Protein AF-A0A8T6EJT3-F1 (afdb_monomer)

Nearest PDB structures (foldseek):
  2y72-assembly2_B  TM=7.466E-01  e=1.103E-01  Hathewaya histolytica
  4jgu-assembly2_B  TM=7.455E-01  e=1.295E-01  Hathewaya histolytica
  4aqo-assembly1_A  TM=7.690E-01  e=2.096E-01  Hathewaya histolytica
  4tn9-assembly1_A  TM=6.410E-01  e=1.227E-01  Hathewaya histolytica
  6aem-assembly2_B  TM=5.063E-01  e=3.222E-02  Vibrio anguillarum

Secondary structure (DSSP, 8-state):
-------EEEE---SSTT-EEEEEETT--EEEE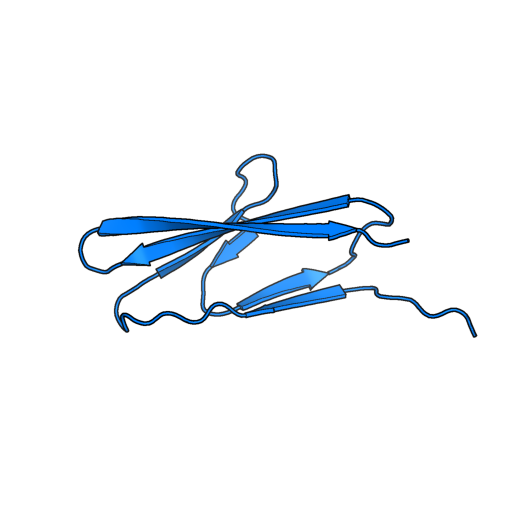SSEEEE-SPPSEEEEEEEEEE-TTS-EEEEEEEEEE-

Foldseek 3Di:
DDDDDFKDKDFDDDPAPQKWKWKAWPVRHTQDIDRMDIGGRDDAAWTWMKMWIAHPVRDIDIDIDIDHHD

Radius of gyration: 13.54 Å; Cα contacts (8 Å, |Δi|>4): 131; chains: 1; bounding box: 28×18×48 Å

pLDDT: mean 93.74, std 5.28, range [64.19, 98.25]

Structure (mmCIF, N/CA/C/O backbone):
data_AF-A0A8T6EJT3-F1
#
_entry.id   AF-A0A8T6EJT3-F1
#
loop_
_atom_site.group_PDB
_atom_site.id
_atom_site.type_symbol
_atom_site.label_atom_id
_atom_site.label_alt_id
_atom_site.label_comp_id
_atom_site.label_asym_id
_atom_site.label_entity_id
_atom_site.label_seq_id
_atom_site.pdbx_PDB_ins_code
_atom_site.Cartn_x
_atom_site.Cartn_y
_atom_site.Cartn_z
_atom_site.occupancy
_atom_site.B_iso_or_equiv
_atom_site.auth_seq_id
_atom_site.auth_comp_id
_atom_site.auth_asym_id
_atom_site.auth_atom_id
_atom_site.pdbx_PDB_model_num
ATOM 1 N N . MET A 1 1 ? 3.512 -3.914 -31.351 1.00 64.19 1 MET A N 1
ATOM 2 C CA . MET A 1 1 ? 3.590 -2.768 -30.420 1.00 64.19 1 MET A CA 1
ATOM 3 C C . MET A 1 1 ? 3.877 -3.351 -29.048 1.00 64.19 1 MET A C 1
ATOM 5 O O . MET A 1 1 ? 3.123 -4.241 -28.668 1.00 64.19 1 MET A O 1
ATOM 9 N N . PRO A 1 2 ? 4.974 -2.987 -28.367 1.00 76.50 2 PRO A N 1
ATOM 10 C CA . PRO A 1 2 ? 5.196 -3.462 -27.005 1.00 76.50 2 PRO A CA 1
ATOM 11 C C . PRO A 1 2 ? 4.134 -2.862 -26.074 1.00 76.50 2 PRO A C 1
ATOM 13 O O . PRO A 1 2 ? 3.776 -1.692 -26.217 1.00 76.50 2 PRO A O 1
ATOM 16 N N . LEU A 1 3 ? 3.613 -3.672 -25.152 1.00 79.38 3 LEU A N 1
ATOM 17 C CA . LEU A 1 3 ? 2.798 -3.187 -24.041 1.00 79.38 3 LEU A CA 1
ATOM 18 C C . LEU A 1 3 ? 3.717 -2.428 -23.079 1.00 79.38 3 LEU A C 1
ATOM 20 O O . LEU A 1 3 ? 4.814 -2.894 -22.782 1.00 79.38 3 LEU A O 1
ATOM 24 N N . THR A 1 4 ? 3.271 -1.278 -22.588 1.00 86.44 4 THR A N 1
ATOM 25 C CA . THR A 1 4 ? 3.948 -0.559 -21.509 1.00 86.44 4 THR A CA 1
ATOM 26 C C . THR A 1 4 ? 2.927 -0.197 -20.443 1.00 86.44 4 THR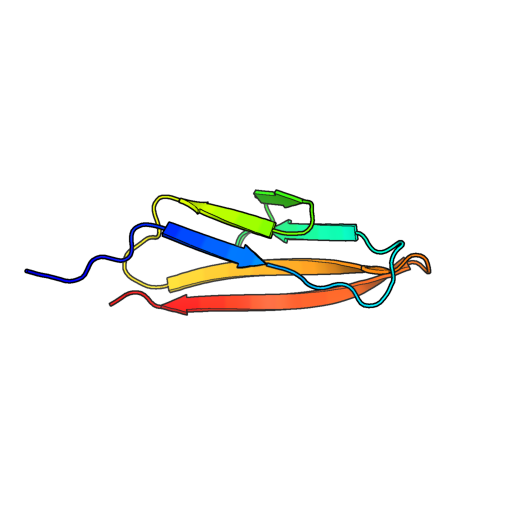 A C 1
ATOM 28 O O . THR A 1 4 ? 1.823 0.238 -20.768 1.00 86.44 4 THR A O 1
ATOM 31 N N . ILE A 1 5 ? 3.286 -0.411 -19.180 1.00 89.25 5 ILE A N 1
ATOM 32 C CA . ILE A 1 5 ? 2.499 0.007 -18.017 1.00 89.25 5 ILE A CA 1
ATOM 33 C C . ILE A 1 5 ? 3.288 1.137 -17.365 1.00 89.25 5 ILE A C 1
ATOM 35 O O . ILE A 1 5 ? 4.265 0.866 -16.672 1.00 89.25 5 ILE A O 1
ATOM 39 N N . SER A 1 6 ? 2.930 2.391 -17.638 1.00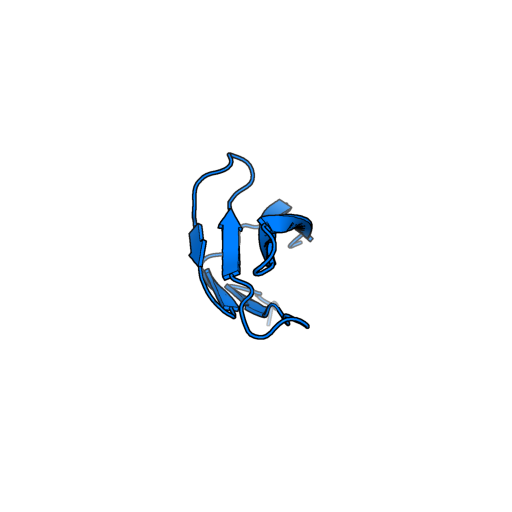 91.50 6 SER A N 1
ATOM 40 C CA . SER A 1 6 ? 3.650 3.582 -17.155 1.00 91.50 6 SER A CA 1
ATOM 41 C C . SER A 1 6 ? 3.280 3.989 -15.733 1.00 91.50 6 SER A C 1
ATOM 43 O O . SER A 1 6 ? 4.097 4.587 -15.033 1.00 91.50 6 SER A O 1
ATOM 45 N N . ASP A 1 7 ? 2.065 3.664 -15.317 1.00 94.00 7 ASP A N 1
ATOM 46 C CA . ASP A 1 7 ? 1.450 4.128 -14.085 1.00 94.00 7 ASP A CA 1
ATOM 47 C C . ASP A 1 7 ? 0.368 3.148 -13.631 1.00 94.00 7 ASP A C 1
ATOM 49 O O . ASP A 1 7 ? -0.128 2.327 -14.408 1.00 94.00 7 ASP A O 1
ATOM 53 N N . ILE A 1 8 ? 0.040 3.225 -12.346 1.00 94.75 8 ILE A N 1
ATOM 54 C CA . ILE A 1 8 ? -1.081 2.514 -11.735 1.00 94.75 8 ILE A CA 1
ATOM 55 C C . ILE A 1 8 ? -1.805 3.455 -10.776 1.00 94.75 8 ILE A C 1
ATOM 57 O O . ILE A 1 8 ? -1.235 4.430 -10.284 1.00 94.75 8 ILE A O 1
ATOM 61 N N . THR A 1 9 ? -3.058 3.138 -10.467 1.00 96.81 9 THR A N 1
ATOM 62 C CA . THR A 1 9 ? -3.776 3.760 -9.352 1.00 96.81 9 THR A CA 1
ATOM 63 C C . THR A 1 9 ? -4.217 2.673 -8.388 1.00 96.81 9 THR A C 1
ATOM 65 O O . THR A 1 9 ? -4.856 1.701 -8.790 1.00 96.81 9 THR A O 1
ATOM 68 N N . ILE A 1 10 ? -3.854 2.833 -7.121 1.00 96.12 10 ILE A N 1
ATOM 69 C CA . ILE A 1 10 ? -4.278 1.968 -6.024 1.00 96.12 10 ILE A CA 1
ATOM 70 C C . ILE A 1 10 ? -5.528 2.595 -5.419 1.00 96.12 10 ILE A C 1
ATOM 72 O O . ILE A 1 10 ? -5.535 3.792 -5.149 1.00 96.12 10 ILE A O 1
ATOM 76 N N . TYR A 1 11 ? -6.568 1.795 -5.200 1.00 95.75 11 TYR A N 1
ATOM 77 C CA . TYR A 1 11 ? -7.783 2.212 -4.506 1.00 95.75 11 TYR A CA 1
ATOM 78 C C . TYR A 1 11 ? -7.907 1.425 -3.209 1.00 95.75 11 TYR A C 1
ATOM 80 O O . TYR A 1 11 ? -7.910 0.194 -3.231 1.00 95.75 11 TYR A O 1
ATOM 88 N N . ALA A 1 12 ? -8.034 2.133 -2.093 1.00 93.88 12 ALA A N 1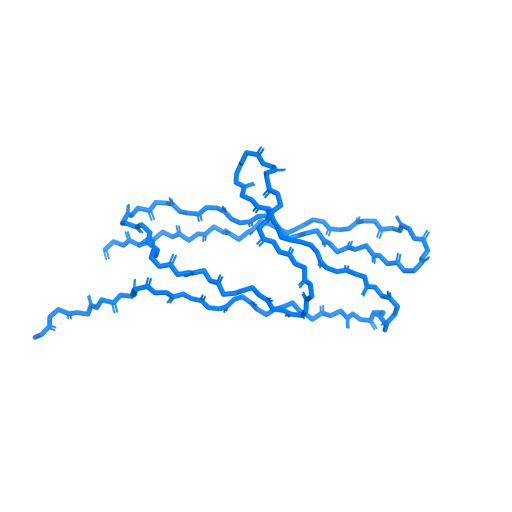
ATOM 89 C CA . ALA A 1 12 ? -8.320 1.537 -0.802 1.00 93.88 12 ALA A CA 1
ATOM 90 C C . ALA A 1 12 ? -9.817 1.639 -0.502 1.00 93.88 12 ALA A C 1
ATOM 92 O O . ALA A 1 12 ? -10.438 2.695 -0.638 1.00 93.88 12 ALA A O 1
ATOM 93 N N . THR A 1 13 ? -10.396 0.534 -0.048 1.00 91.44 13 THR A N 1
ATOM 94 C CA . THR A 1 13 ? -11.765 0.490 0.468 1.00 91.44 13 THR A CA 1
ATOM 95 C C . THR A 1 13 ? -11.728 0.332 1.975 1.00 91.44 13 THR A C 1
ATOM 97 O O . THR A 1 13 ? -11.169 -0.638 2.482 1.00 91.44 13 THR A O 1
ATOM 100 N N . LYS A 1 14 ? -12.357 1.270 2.683 1.00 90.12 14 LYS A N 1
ATOM 101 C CA . LYS A 1 14 ? -12.524 1.223 4.134 1.00 90.12 14 LYS A CA 1
ATOM 102 C C . LYS A 1 14 ? -13.922 0.736 4.500 1.00 90.12 14 LYS A C 1
ATOM 104 O O . LYS A 1 14 ? -14.904 1.170 3.902 1.00 90.12 14 LYS A O 1
ATOM 109 N N . THR A 1 15 ? -13.998 -0.159 5.480 1.00 88.62 15 THR A N 1
ATOM 110 C CA . THR A 1 15 ? -15.276 -0.624 6.045 1.00 88.62 15 THR A CA 1
ATOM 111 C C . THR A 1 15 ? -15.840 0.395 7.030 1.00 88.62 15 THR A C 1
ATOM 113 O O . THR A 1 15 ? -17.040 0.651 7.040 1.00 88.62 15 THR A O 1
ATOM 116 N N . ASP A 1 16 ? -14.968 0.997 7.837 1.00 90.50 16 ASP A N 1
ATOM 117 C CA . ASP A 1 16 ? -15.314 2.094 8.734 1.00 90.50 16 ASP A CA 1
ATOM 118 C C . ASP A 1 16 ? -15.273 3.428 7.971 1.00 90.50 16 ASP A C 1
ATOM 120 O O . ASP A 1 16 ? -14.280 3.762 7.322 1.00 90.50 16 ASP A O 1
ATOM 124 N N . ALA A 1 17 ? -16.355 4.205 8.044 1.00 89.62 17 ALA A N 1
ATOM 125 C CA . ALA A 1 17 ? -16.455 5.505 7.391 1.00 89.62 17 ALA A CA 1
ATOM 126 C C . ALA A 1 17 ? -15.478 6.539 7.981 1.00 89.62 17 ALA A C 1
ATOM 128 O O . ALA A 1 17 ? -15.027 7.419 7.239 1.00 89.62 17 ALA A O 1
ATOM 129 N N . GLY A 1 18 ? -15.125 6.420 9.266 1.00 92.19 18 GLY A N 1
ATOM 130 C CA . GLY A 1 18 ? -14.177 7.299 9.958 1.00 92.19 18 GLY A CA 1
ATOM 131 C C . GLY A 1 18 ? -12.711 7.020 9.625 1.00 92.19 18 GLY A C 1
ATOM 132 O O . GLY A 1 18 ? -11.878 7.912 9.759 1.00 92.19 18 GLY A O 1
ATOM 133 N N . ALA A 1 19 ? -12.399 5.831 9.100 1.00 96.38 19 ALA A N 1
ATOM 134 C CA . ALA A 1 19 ? -11.017 5.414 8.906 1.00 96.38 19 ALA A CA 1
ATOM 135 C C . ALA A 1 19 ? -10.231 6.311 7.932 1.00 96.38 19 ALA A C 1
ATOM 137 O O . ALA A 1 19 ? -10.753 6.781 6.906 1.00 96.38 19 ALA A O 1
ATOM 138 N N . THR A 1 20 ? -8.950 6.501 8.229 1.00 96.75 20 THR A N 1
ATOM 139 C CA . THR A 1 20 ? -7.977 7.178 7.370 1.00 96.75 20 THR A CA 1
ATOM 140 C C . THR A 1 20 ? -7.110 6.156 6.645 1.00 96.75 20 THR A C 1
ATOM 142 O O . THR A 1 20 ? -6.950 5.019 7.087 1.00 96.75 20 THR A O 1
ATOM 145 N N . VAL A 1 21 ? -6.582 6.555 5.488 1.00 97.94 21 VAL A N 1
ATOM 146 C CA . VAL A 1 21 ? -5.684 5.726 4.681 1.00 97.94 21 VAL A CA 1
ATOM 147 C C . VAL A 1 21 ? -4.480 6.565 4.297 1.00 97.94 21 VAL A C 1
ATOM 149 O O . VAL A 1 21 ? -4.645 7.659 3.750 1.00 97.94 21 VAL A O 1
ATOM 152 N N . GLU A 1 22 ? -3.295 6.036 4.556 1.00 98.19 22 GLU A N 1
ATOM 153 C CA . GLU A 1 22 ? -2.005 6.621 4.211 1.00 98.19 22 GLU A CA 1
ATOM 154 C C . GLU A 1 22 ? -1.193 5.609 3.403 1.00 98.19 22 GLU A C 1
ATOM 156 O O . GLU A 1 22 ? -1.317 4.398 3.584 1.00 98.19 22 GLU A O 1
ATOM 161 N N . TYR A 1 23 ? -0.384 6.107 2.475 1.00 98.25 23 TYR A N 1
ATOM 162 C CA . TYR A 1 23 ? 0.442 5.279 1.608 1.00 98.25 23 TYR A CA 1
ATOM 163 C C . TYR A 1 23 ? 1.900 5.669 1.768 1.00 98.25 23 TYR A C 1
ATOM 165 O O . TYR A 1 23 ? 2.232 6.855 1.728 1.00 98.25 23 TYR A O 1
ATOM 173 N N . TYR A 1 24 ? 2.768 4.673 1.859 1.00 97.75 24 TYR A N 1
ATOM 174 C CA . TYR A 1 24 ? 4.196 4.849 2.055 1.00 97.75 24 TYR A CA 1
ATOM 175 C C . TYR A 1 24 ? 4.999 4.069 1.020 1.00 97.75 24 TYR A C 1
ATOM 177 O O . TYR A 1 24 ? 4.543 3.053 0.492 1.00 97.75 24 TYR A O 1
ATOM 185 N N . ASP A 1 25 ? 6.214 4.531 0.743 1.00 95.50 25 ASP A N 1
ATOM 186 C CA . ASP A 1 25 ? 7.192 3.733 0.007 1.00 95.50 25 ASP A CA 1
ATOM 187 C C . ASP A 1 25 ? 7.846 2.665 0.906 1.00 95.5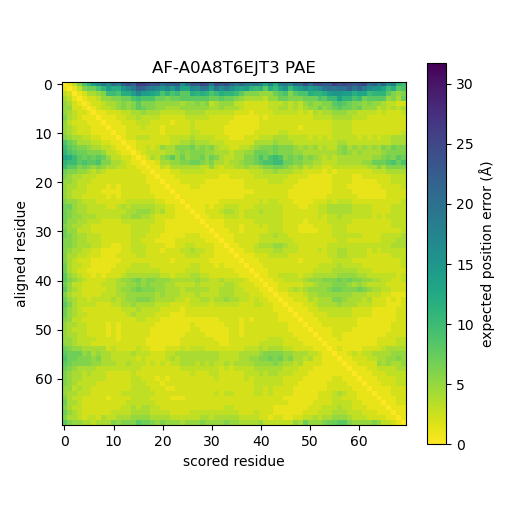0 25 ASP A C 1
ATOM 189 O O . ASP A 1 25 ? 7.583 2.561 2.109 1.00 95.50 25 ASP A O 1
ATOM 193 N N . SER A 1 26 ? 8.744 1.869 0.322 1.00 93.69 26 SER A N 1
ATOM 194 C CA . SER A 1 26 ? 9.525 0.852 1.039 1.00 93.69 26 SER A CA 1
ATOM 195 C C . SER A 1 26 ? 10.448 1.414 2.129 1.00 93.69 26 SER A C 1
ATOM 197 O O . SER A 1 26 ? 10.978 0.649 2.929 1.00 93.69 26 SER A O 1
ATOM 199 N N . SER A 1 27 ? 10.685 2.727 2.139 1.00 95.56 27 SER A N 1
ATOM 200 C CA . SER A 1 27 ? 11.514 3.435 3.120 1.00 95.56 27 SER A CA 1
ATOM 201 C C . SER A 1 27 ? 10.668 4.180 4.160 1.00 95.56 27 SER A C 1
ATOM 203 O O . SER A 1 27 ? 11.208 4.995 4.907 1.00 95.56 27 SER A O 1
ATOM 205 N N . SER A 1 28 ? 9.356 3.918 4.206 1.00 94.75 28 SER A N 1
ATOM 206 C CA . SER A 1 28 ? 8.392 4.569 5.100 1.00 94.75 28 SER A CA 1
ATOM 207 C C . SER A 1 28 ? 8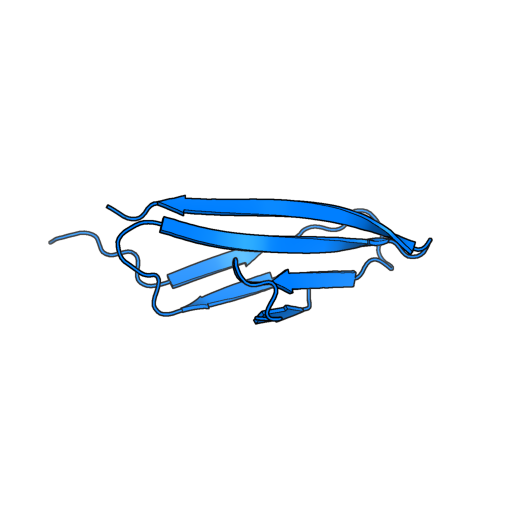.224 6.078 4.868 1.00 94.75 28 SER A C 1
ATOM 209 O O . SER A 1 28 ? 7.782 6.794 5.767 1.00 94.75 28 SER A O 1
ATOM 211 N N . ASN A 1 29 ? 8.525 6.587 3.669 1.00 96.69 29 ASN A N 1
ATOM 212 C CA . ASN A 1 29 ? 8.194 7.967 3.312 1.00 96.69 29 ASN A CA 1
ATOM 213 C C . ASN A 1 29 ? 6.732 8.060 2.881 1.00 96.69 29 ASN A C 1
ATOM 215 O O . ASN A 1 29 ? 6.281 7.265 2.058 1.00 96.69 29 ASN A O 1
ATOM 219 N N . LEU A 1 30 ? 6.006 9.056 3.397 1.00 97.19 30 LEU A N 1
ATOM 220 C CA . LEU A 1 30 ? 4.615 9.296 3.020 1.00 97.19 30 LEU A CA 1
ATOM 221 C C . LEU A 1 30 ? 4.530 9.719 1.547 1.00 97.19 30 LEU A C 1
ATOM 223 O O . LEU A 1 30 ? 5.089 10.740 1.146 1.00 97.19 30 LEU A O 1
ATOM 227 N N . LEU A 1 31 ? 3.793 8.945 0.758 1.00 96.81 31 LEU A N 1
ATOM 228 C CA . LEU A 1 31 ? 3.509 9.209 -0.652 1.00 96.81 31 LEU A CA 1
ATOM 229 C C . LEU A 1 31 ? 2.198 9.977 -0.837 1.00 96.81 31 LEU A C 1
ATOM 231 O O . LEU A 1 31 ? 2.052 10.739 -1.791 1.00 96.81 31 LEU A O 1
ATOM 235 N N . GLY A 1 32 ? 1.242 9.781 0.071 1.00 97.00 32 GLY A N 1
ATOM 236 C CA . GLY A 1 32 ? -0.053 10.450 0.044 1.00 97.00 32 GLY A CA 1
ATOM 237 C C . GLY A 1 32 ? -1.056 9.824 1.006 1.00 97.00 32 GLY A C 1
ATOM 238 O O . GLY A 1 32 ? -0.750 8.862 1.707 1.00 97.00 32 GLY A O 1
ATOM 239 N N . SER A 1 33 ? -2.271 10.365 1.021 1.00 96.88 33 SER A N 1
ATOM 240 C CA . SER A 1 33 ? -3.380 9.872 1.838 1.00 96.88 33 SER A CA 1
ATOM 241 C C . SER A 1 33 ? -4.713 9.976 1.095 1.00 96.88 33 SER A C 1
ATOM 243 O O . SER A 1 33 ? -4.853 10.733 0.131 1.00 96.88 33 SER A O 1
ATOM 245 N N . GLY A 1 34 ? -5.701 9.198 1.541 1.00 95.44 34 GLY A N 1
ATOM 246 C CA . GLY A 1 34 ? -7.057 9.193 0.993 1.00 95.44 34 GLY A CA 1
ATOM 247 C C . GLY A 1 34 ? -7.465 7.878 0.314 1.00 95.44 34 GLY A C 1
ATOM 248 O O . GLY A 1 34 ? -6.784 6.860 0.423 1.00 95.44 34 GLY A O 1
ATOM 249 N N . PRO A 1 35 ? -8.608 7.864 -0.393 1.00 94.62 35 PRO A N 1
ATOM 250 C CA . PRO A 1 35 ? -9.190 6.629 -0.925 1.00 94.62 35 PRO A CA 1
ATOM 251 C C . PRO A 1 35 ? -8.397 6.027 -2.092 1.00 94.62 35 PRO A C 1
ATOM 253 O O . PRO A 1 35 ? -8.677 4.904 -2.504 1.00 94.62 35 PRO A O 1
ATOM 256 N N . SER A 1 36 ? -7.429 6.757 -2.648 1.00 96.50 36 SER A N 1
ATOM 257 C CA . SER A 1 36 ? -6.606 6.271 -3.748 1.00 96.50 36 SER A CA 1
ATOM 258 C C . SER A 1 36 ? -5.239 6.936 -3.801 1.00 96.50 36 SER A C 1
ATOM 260 O O . SER A 1 36 ? -5.118 8.113 -3.459 1.00 96.50 36 SER A O 1
ATOM 262 N N . LEU A 1 37 ? -4.259 6.223 -4.350 1.00 97.69 37 LEU A N 1
ATOM 263 C CA . LEU A 1 37 ? -2.930 6.730 -4.674 1.00 97.69 37 LEU A CA 1
ATOM 264 C C . LEU A 1 37 ? -2.625 6.499 -6.156 1.00 97.69 37 LEU A C 1
ATOM 266 O O . LEU A 1 37 ? -2.637 5.361 -6.625 1.00 97.69 37 LEU A O 1
ATOM 270 N N . ALA A 1 38 ? -2.292 7.567 -6.877 1.00 96.88 38 ALA A N 1
ATOM 271 C CA . ALA A 1 38 ? -1.694 7.456 -8.203 1.00 96.88 38 ALA A CA 1
ATOM 272 C C . ALA A 1 38 ? -0.180 7.238 -8.067 1.00 96.88 38 ALA A C 1
ATOM 274 O O . ALA A 1 38 ? 0.497 8.009 -7.388 1.00 96.88 38 ALA A O 1
ATOM 275 N N . VAL A 1 39 ? 0.350 6.216 -8.737 1.00 94.88 39 VAL A N 1
ATOM 276 C CA . VAL A 1 39 ? 1.783 5.900 -8.774 1.00 94.88 39 VAL A CA 1
ATOM 277 C C . VAL A 1 39 ? 2.285 6.125 -10.203 1.00 94.88 39 VAL A C 1
ATOM 279 O O . VAL A 1 39 ? 2.199 5.218 -11.038 1.00 94.88 39 VAL A O 1
ATOM 282 N N . PRO A 1 40 ? 2.753 7.344 -10.530 1.00 92.81 40 PRO A N 1
ATOM 283 C CA . PRO A 1 40 ? 3.291 7.649 -11.847 1.00 92.81 40 PRO A CA 1
ATOM 284 C C . PRO A 1 40 ? 4.710 7.095 -12.005 1.00 92.81 40 PRO A C 1
ATOM 286 O O . PRO A 1 40 ? 5.412 6.865 -11.022 1.00 92.81 40 PRO A O 1
ATOM 289 N N . ASN A 1 41 ? 5.167 6.971 -13.253 1.00 90.38 41 ASN A N 1
ATOM 290 C CA . ASN A 1 41 ? 6.542 6.583 -13.585 1.00 90.38 41 ASN A CA 1
ATOM 291 C C . ASN A 1 41 ? 6.975 5.281 -12.901 1.00 90.38 41 ASN A C 1
ATOM 293 O O . ASN A 1 41 ? 8.069 5.202 -12.340 1.00 90.38 41 ASN A O 1
ATOM 297 N N . LEU A 1 42 ? 6.117 4.260 -12.956 1.00 91.75 42 LEU A N 1
ATOM 298 C CA . LEU A 1 42 ? 6.422 2.947 -12.402 1.00 91.75 42 LEU A CA 1
ATOM 299 C C . LEU A 1 42 ? 7.788 2.481 -12.940 1.00 91.75 42 LEU A C 1
ATOM 301 O O . LEU A 1 42 ? 8.102 2.713 -14.112 1.00 91.75 42 LEU A O 1
ATOM 305 N N . ALA A 1 43 ? 8.632 1.881 -12.102 1.00 90.19 43 ALA A N 1
ATOM 306 C CA . ALA A 1 43 ? 9.950 1.394 -12.515 1.00 90.19 43 ALA A CA 1
ATOM 307 C C . ALA A 1 43 ? 9.841 0.012 -13.184 1.00 90.19 43 ALA A C 1
ATOM 309 O O . ALA A 1 43 ? 8.866 -0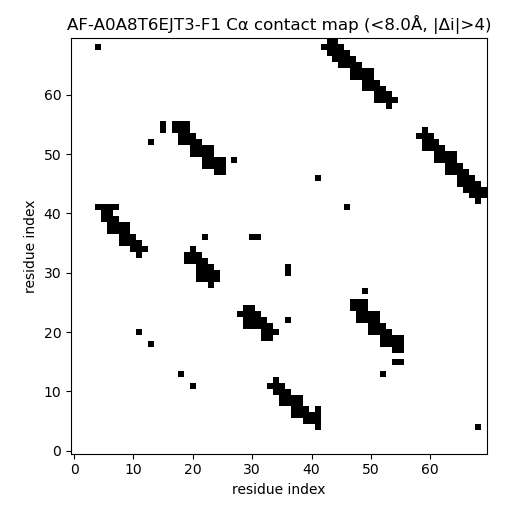.708 -12.986 1.00 90.19 43 ALA A O 1
ATOM 310 N N . ILE A 1 44 ? 10.806 -0.362 -14.042 1.00 92.31 44 ILE A N 1
ATOM 311 C CA . ILE A 1 44 ? 10.922 -1.771 -14.464 1.00 92.31 44 ILE A CA 1
ATOM 312 C C . ILE A 1 44 ? 11.531 -2.515 -13.276 1.00 92.31 44 ILE A C 1
ATOM 314 O O . ILE A 1 44 ? 12.499 -2.032 -12.690 1.00 92.31 44 ILE A O 1
ATOM 318 N N . GLY A 1 45 ? 10.969 -3.669 -12.937 1.00 92.31 45 GLY A N 1
ATOM 319 C CA . GLY A 1 45 ? 11.303 -4.429 -11.742 1.00 92.31 45 GLY A CA 1
ATOM 320 C C . GLY A 1 45 ? 10.311 -4.188 -10.608 1.00 92.31 45 GLY A C 1
ATOM 321 O O . GLY A 1 45 ? 9.124 -3.954 -10.838 1.00 92.31 45 GLY A O 1
ATOM 322 N N . TRP A 1 46 ? 10.812 -4.297 -9.379 1.00 94.12 46 TRP A N 1
ATOM 323 C CA . TRP A 1 46 ? 10.001 -4.280 -8.167 1.00 94.12 46 TRP A CA 1
ATOM 324 C C . TRP A 1 46 ? 9.679 -2.861 -7.693 1.00 94.12 46 TRP A C 1
ATOM 326 O O . TRP A 1 46 ? 10.550 -1.997 -7.632 1.00 94.12 46 TRP A O 1
ATOM 336 N N . THR A 1 47 ? 8.422 -2.635 -7.325 1.00 94.94 47 THR A N 1
ATOM 337 C CA . THR A 1 47 ? 7.935 -1.449 -6.612 1.00 94.94 47 THR A CA 1
ATOM 338 C C . THR A 1 47 ? 7.067 -1.924 -5.451 1.00 94.94 47 THR A C 1
ATOM 340 O O . THR A 1 47 ? 6.134 -2.695 -5.667 1.00 94.94 47 THR A O 1
ATOM 343 N N . GLN A 1 48 ? 7.372 -1.475 -4.234 1.00 96.31 48 GLN A N 1
ATOM 344 C CA . GLN A 1 48 ? 6.592 -1.776 -3.032 1.00 96.31 48 GLN A CA 1
ATOM 345 C C . GLN A 1 48 ? 5.914 -0.502 -2.531 1.00 96.31 48 GLN A C 1
ATOM 347 O O . GLN A 1 48 ? 6.560 0.542 -2.417 1.00 96.31 48 GLN A O 1
ATOM 352 N N . ILE A 1 49 ? 4.624 -0.611 -2.225 1.00 97.19 49 ILE A N 1
ATOM 353 C CA . ILE A 1 49 ? 3.817 0.429 -1.588 1.00 97.19 49 ILE A CA 1
ATOM 354 C C . ILE A 1 49 ? 3.184 -0.177 -0.339 1.00 97.19 49 ILE A C 1
ATOM 356 O O . ILE A 1 49 ? 2.512 -1.202 -0.430 1.00 97.19 49 ILE A O 1
ATOM 360 N N . ASN A 1 50 ? 3.374 0.467 0.805 1.00 97.75 50 ASN A N 1
ATOM 361 C CA . ASN A 1 50 ? 2.738 0.077 2.058 1.00 97.75 50 ASN A CA 1
ATOM 362 C C . ASN A 1 50 ? 1.492 0.942 2.257 1.00 97.75 50 ASN A C 1
ATOM 364 O O . ASN A 1 50 ? 1.569 2.167 2.160 1.00 97.75 50 ASN A O 1
ATOM 368 N N . VAL A 1 51 ? 0.345 0.322 2.505 1.00 97.62 51 VAL A N 1
ATOM 369 C CA . VAL A 1 51 ? -0.929 1.007 2.733 1.00 97.62 51 VAL A CA 1
ATOM 370 C C . VAL A 1 51 ? -1.314 0.822 4.189 1.00 97.62 51 VAL A C 1
ATOM 372 O O . VAL A 1 51 ? -1.624 -0.292 4.599 1.00 97.62 51 VAL A O 1
ATOM 375 N N . GLN A 1 52 ? -1.327 1.910 4.947 1.00 97.50 52 GLN A N 1
ATOM 376 C CA . GLN A 1 52 ? -1.739 1.916 6.342 1.00 97.50 52 GLN A CA 1
ATOM 377 C C . GLN A 1 52 ? -3.173 2.429 6.439 1.00 97.50 52 GLN A C 1
ATOM 379 O O . GLN A 1 52 ? -3.485 3.543 6.010 1.00 97.50 52 GLN A O 1
ATOM 384 N N . VAL A 1 53 ? -4.054 1.627 7.025 1.00 96.81 53 VAL A N 1
ATOM 385 C CA . VAL A 1 53 ? -5.440 1.993 7.317 1.00 96.81 53 VAL A CA 1
ATOM 386 C C . VAL A 1 53 ? -5.596 2.124 8.823 1.00 96.81 53 VAL A C 1
ATOM 388 O O . VAL A 1 53 ? -5.351 1.168 9.553 1.00 96.81 53 VAL A O 1
ATOM 391 N N . THR A 1 54 ? -6.031 3.291 9.292 1.00 97.06 54 THR A N 1
ATOM 392 C CA . THR A 1 54 ? -6.279 3.541 10.719 1.00 97.06 54 THR A CA 1
ATOM 393 C C . THR A 1 54 ? -7.773 3.749 10.933 1.00 97.06 54 THR A C 1
ATOM 395 O O . THR A 1 54 ? -8.352 4.665 10.352 1.00 97.06 54 THR A O 1
ATOM 398 N N . ALA A 1 55 ? -8.410 2.882 11.720 1.00 96.56 55 ALA A N 1
ATOM 399 C CA . ALA A 1 55 ? -9.823 2.987 12.087 1.00 96.56 55 ALA A CA 1
ATOM 400 C C . ALA A 1 55 ? -10.073 4.124 13.096 1.00 96.56 55 ALA A C 1
ATOM 402 O O . ALA A 1 55 ? -9.132 4.633 13.708 1.00 96.56 55 ALA A O 1
ATOM 403 N N . ASP A 1 56 ? -11.338 4.510 13.297 1.00 93.38 56 ASP A N 1
ATOM 404 C CA . ASP A 1 56 ? -11.705 5.598 14.225 1.00 93.38 56 ASP A CA 1
ATOM 405 C C . ASP A 1 56 ? -11.362 5.274 15.695 1.00 93.38 56 ASP A C 1
ATOM 407 O O . ASP A 1 56 ? -11.096 6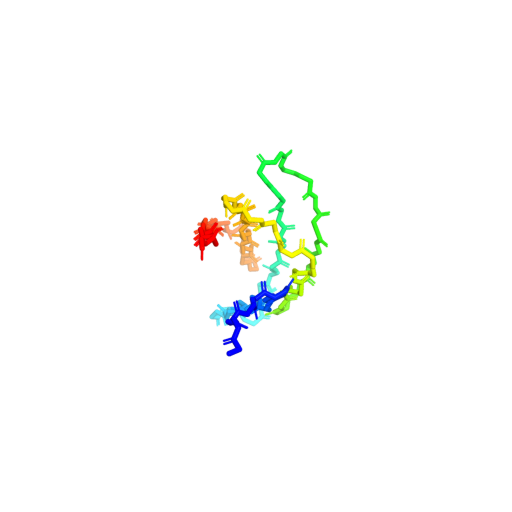.164 16.500 1.00 93.38 56 ASP A O 1
ATOM 411 N N . ASP A 1 57 ? -11.288 3.985 16.042 1.00 94.06 57 ASP A N 1
ATOM 412 C CA . ASP A 1 57 ? -10.858 3.509 17.364 1.00 94.06 57 ASP A CA 1
ATOM 413 C C . ASP A 1 57 ? -9.326 3.462 17.548 1.00 94.06 57 ASP A C 1
ATOM 415 O O . ASP A 1 57 ? -8.838 3.088 18.618 1.00 94.06 57 ASP A O 1
ATOM 419 N N . GLY A 1 58 ? -8.563 3.853 16.522 1.00 94.44 58 GLY A N 1
ATOM 420 C CA . GLY A 1 58 ? -7.101 3.836 16.511 1.00 94.44 58 GLY A CA 1
ATOM 421 C C . GLY A 1 58 ? -6.479 2.493 16.124 1.00 94.44 58 GLY A C 1
ATOM 422 O O . GLY A 1 58 ? -5.252 2.385 16.107 1.00 94.44 58 GLY A O 1
ATOM 423 N N . THR A 1 59 ? -7.275 1.472 15.795 1.00 96.69 59 THR A N 1
ATOM 424 C CA . THR A 1 59 ? -6.755 0.203 15.271 1.00 96.69 59 THR A CA 1
ATOM 425 C C . THR A 1 59 ? -6.097 0.429 13.914 1.00 96.69 59 TH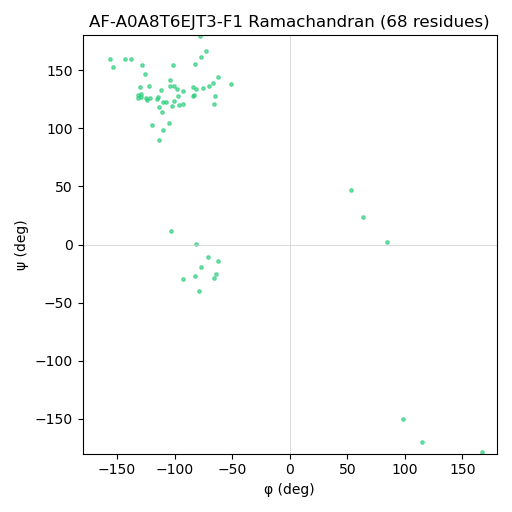R A C 1
ATOM 427 O O . THR A 1 59 ? -6.716 0.972 12.999 1.00 96.69 59 THR A O 1
ATOM 430 N N . VAL A 1 60 ? -4.855 -0.031 13.766 1.00 96.62 60 VAL A N 1
ATOM 431 C CA . VAL A 1 60 ? -4.084 0.077 12.521 1.00 96.62 60 VAL A CA 1
ATOM 432 C C . VAL A 1 60 ? -4.040 -1.272 11.805 1.00 96.62 60 VAL A C 1
ATOM 434 O O . VAL A 1 60 ? -3.826 -2.309 12.437 1.00 96.62 60 VAL A O 1
ATOM 437 N N . GLN A 1 61 ? -4.237 -1.256 10.488 1.00 96.31 61 GLN A N 1
ATOM 438 C CA . GLN A 1 61 ? -3.997 -2.390 9.599 1.00 96.31 61 GLN A CA 1
ATOM 439 C C . GLN A 1 61 ? -3.128 -1.976 8.417 1.00 96.31 61 GLN A C 1
ATOM 441 O O . GLN A 1 61 ? -3.474 -1.050 7.684 1.00 96.31 61 GLN A O 1
ATOM 446 N N . ASP A 1 62 ? -2.044 -2.719 8.215 1.00 96.19 62 ASP A N 1
ATOM 447 C CA . ASP A 1 62 ? -1.093 -2.503 7.130 1.00 96.19 62 ASP A CA 1
ATOM 448 C C . ASP A 1 62 ? -1.278 -3.532 6.011 1.00 96.19 62 ASP A C 1
ATOM 450 O O . ASP A 1 62 ? -1.513 -4.719 6.259 1.00 96.19 62 ASP A O 1
ATOM 454 N N . TYR A 1 63 ? -1.137 -3.072 4.769 1.00 95.88 63 TYR A N 1
ATOM 455 C CA . TYR A 1 63 ? -1.177 -3.895 3.566 1.00 95.88 63 TYR A CA 1
ATOM 456 C C . TYR A 1 63 ? 0.035 -3.618 2.679 1.00 95.88 63 TYR A C 1
ATOM 458 O O . TYR A 1 63 ? 0.282 -2.476 2.291 1.00 95.88 63 TYR A O 1
ATOM 466 N N . ASP A 1 64 ? 0.720 -4.681 2.266 1.00 96.31 64 ASP A N 1
ATOM 467 C CA . ASP A 1 64 ? 1.829 -4.592 1.319 1.00 96.31 64 ASP A CA 1
ATOM 468 C C . ASP A 1 64 ? 1.329 -4.786 -0.116 1.00 96.31 64 ASP A C 1
ATOM 470 O O . ASP A 1 64 ? 0.795 -5.840 -0.482 1.00 96.31 64 ASP A O 1
ATOM 474 N N . VAL A 1 65 ? 1.551 -3.784 -0.963 1.00 96.25 65 VAL A N 1
ATOM 475 C CA . VAL A 1 65 ? 1.295 -3.850 -2.403 1.00 96.25 65 VAL A CA 1
ATOM 476 C C . VAL A 1 65 ? 2.627 -3.988 -3.129 1.00 96.25 65 VAL A C 1
ATOM 478 O O . VAL A 1 65 ? 3.378 -3.026 -3.288 1.00 96.25 65 VAL A O 1
ATOM 481 N N . ASN A 1 66 ? 2.900 -5.204 -3.596 1.00 95.50 66 ASN A N 1
ATOM 482 C CA . ASN A 1 66 ? 4.108 -5.549 -4.337 1.00 95.50 66 ASN A CA 1
ATOM 483 C C . ASN A 1 66 ? 3.816 -5.639 -5.837 1.00 95.50 66 ASN A C 1
ATOM 485 O O . ASN A 1 66 ? 3.017 -6.469 -6.275 1.00 95.50 66 ASN A O 1
ATOM 489 N N . ILE A 1 67 ? 4.480 -4.798 -6.626 1.00 94.50 67 ILE A N 1
ATOM 490 C CA . ILE A 1 67 ? 4.332 -4.720 -8.081 1.00 94.50 67 ILE A CA 1
ATOM 491 C C . ILE A 1 67 ? 5.645 -5.153 -8.735 1.00 94.50 67 ILE A C 1
ATOM 493 O O . ILE A 1 67 ? 6.694 -4.590 -8.438 1.00 94.50 67 ILE A O 1
ATOM 497 N N . ASP A 1 68 ? 5.588 -6.119 -9.653 1.00 93.81 68 ASP A N 1
ATOM 498 C CA . ASP A 1 68 ? 6.739 -6.596 -10.432 1.00 93.81 68 ASP A CA 1
ATOM 499 C C . ASP A 1 68 ? 6.471 -6.376 -11.925 1.00 93.81 68 ASP A C 1
ATOM 501 O O . ASP A 1 68 ? 5.684 -7.098 -12.546 1.00 93.81 68 ASP A O 1
ATOM 505 N N . ARG A 1 69 ? 7.085 -5.336 -12.499 1.00 91.75 69 ARG A N 1
ATOM 506 C CA . ARG A 1 69 ? 6.934 -4.983 -13.918 1.00 91.75 69 ARG A CA 1
ATOM 507 C C . ARG A 1 69 ? 8.081 -5.580 -14.738 1.00 91.75 69 ARG A C 1
ATOM 509 O O . ARG A 1 69 ? 9.232 -5.207 -14.513 1.00 91.75 69 ARG A O 1
ATOM 516 N N . ARG A 1 70 ? 7.779 -6.444 -15.717 1.00 88.12 70 ARG A N 1
ATOM 517 C CA . ARG A 1 70 ? 8.760 -7.144 -16.573 1.00 88.12 70 ARG A CA 1
ATOM 518 C C . ARG A 1 70 ? 8.434 -7.045 -18.056 1.00 88.12 70 ARG A C 1
ATOM 520 O O . ARG A 1 70 ? 7.235 -6.896 -18.377 1.00 88.12 70 ARG A O 1
#

Solvent-accessible surface area (backbone atoms only — not comparable to full-atom values): 4334 Å² total; per-residue (Å²): 131,87,88,80,76,54,55,53,71,50,74,60,85,71,91,53,88,71,37,49,36,39,33,22,38,86,84,70,46,81,75,50,63,50,60,51,48,79,44,72,75,52,62,84,37,80,48,53,37,38,37,41,36,34,39,78,88,66,54,72,48,78,44,83,47,78,44,77,41,131

Sequence (70 aa):
MPLTISDITIYATKTDAGATVEYYDSSSNLLGSGPSLAVPNLAIGWTQINVQVTADDGTVQDYDVNIDRR

Mean predicted aligned error: 3.27 Å